Protein AF-A0A147F147-F1 (afdb_monomer_lite)

Organism: Microbacterium testaceum (NCBI:txid2033)

Radius of gyration: 13.03 Å; chains: 1; bounding box: 35×22×38 Å

Sequence (90 aa):
MGSVAPSRAAVNTLYRAAEHLARGRALIGASPHADGYINVEWEKSGIWYTALLWHDRMDLMIDDEVNDNFQSRTVPLDAGALTDFLRFSE

pLDDT: mean 72.42, std 15.2, range [34.47, 94.88]

Structure (mmCIF, N/CA/C/O backbone):
data_AF-A0A147F147-F1
#
_entry.id   AF-A0A147F147-F1
#
loop_
_atom_site.group_PDB
_atom_site.id
_atom_site.type_symbol
_atom_site.label_atom_id
_atom_site.label_alt_id
_atom_site.label_comp_id
_atom_site.label_asym_id
_atom_site.label_entity_id
_atom_site.label_seq_id
_atom_site.pdbx_PDB_ins_code
_atom_site.Cartn_x
_atom_site.Cartn_y
_atom_site.Cartn_z
_atom_site.occupancy
_atom_site.B_iso_or_equiv
_atom_site.auth_seq_id
_atom_site.auth_comp_id
_atom_site.auth_asym_id
_atom_site.auth_atom_id
_atom_site.pdbx_PDB_model_num
ATOM 1 N N . MET A 1 1 ? 22.656 -4.939 -15.107 1.00 36.66 1 MET A N 1
ATOM 2 C CA . MET A 1 1 ? 21.376 -5.424 -14.554 1.00 36.66 1 MET A CA 1
ATOM 3 C C . MET A 1 1 ? 20.443 -4.232 -14.548 1.00 36.66 1 MET A C 1
ATOM 5 O O . MET A 1 1 ? 20.687 -3.293 -13.806 1.00 36.66 1 MET A O 1
ATOM 9 N N . GLY A 1 2 ? 19.548 -4.173 -15.533 1.00 34.47 2 GLY A N 1
ATOM 10 C CA . GLY A 1 2 ? 18.741 -2.988 -15.817 1.00 34.47 2 GLY A CA 1
ATOM 11 C C . GLY A 1 2 ? 17.465 -3.004 -14.992 1.00 34.47 2 GLY A C 1
ATOM 12 O O . GLY A 1 2 ? 16.745 -3.997 -15.022 1.00 34.47 2 GLY A O 1
ATOM 13 N N . SER A 1 3 ? 17.213 -1.915 -14.269 1.00 36.94 3 SER A N 1
ATOM 14 C CA . SER A 1 3 ? 15.910 -1.630 -13.672 1.00 36.94 3 SER A CA 1
ATOM 15 C C . SER A 1 3 ? 14.855 -1.671 -14.779 1.00 36.94 3 SER A C 1
ATOM 17 O O . SER A 1 3 ? 14.932 -0.907 -15.746 1.00 36.94 3 SER A O 1
ATOM 19 N N . VAL A 1 4 ? 13.926 -2.623 -14.697 1.00 43.41 4 VAL A N 1
ATOM 20 C CA . VAL A 1 4 ? 12.795 -2.694 -15.621 1.00 43.41 4 VAL A CA 1
ATOM 21 C C . VAL A 1 4 ? 11.718 -1.814 -15.016 1.00 43.41 4 VAL A C 1
ATOM 23 O O . VAL A 1 4 ? 11.056 -2.205 -14.058 1.00 43.41 4 VAL A O 1
ATOM 26 N N . ALA A 1 5 ? 11.576 -0.605 -15.559 1.00 42.19 5 ALA A N 1
ATOM 27 C CA . ALA A 1 5 ? 10.472 0.273 -15.203 1.00 42.19 5 ALA A CA 1
ATOM 28 C C . ALA A 1 5 ?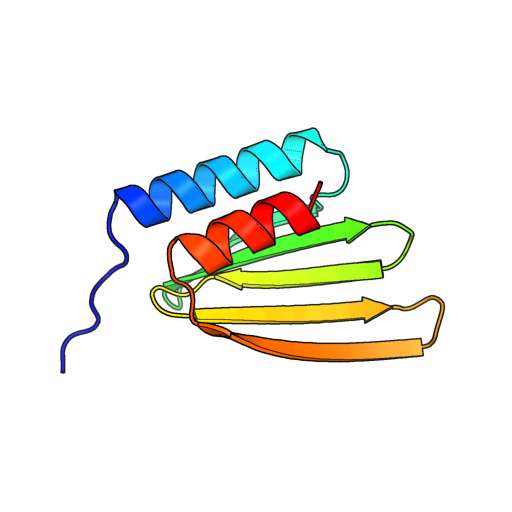 9.146 -0.512 -15.304 1.00 42.19 5 ALA A C 1
ATOM 30 O O . ALA A 1 5 ? 8.961 -1.260 -16.274 1.00 42.19 5 ALA A O 1
ATOM 31 N N . PRO A 1 6 ? 8.234 -0.377 -14.324 1.00 49.81 6 PRO A N 1
ATOM 32 C CA . PRO A 1 6 ? 6.991 -1.129 -14.318 1.00 49.81 6 PRO A CA 1
ATOM 33 C C . PRO A 1 6 ? 6.223 -0.850 -15.609 1.00 49.81 6 PRO A C 1
ATOM 35 O O . PRO A 1 6 ? 6.178 0.282 -16.099 1.00 49.81 6 PRO A O 1
ATOM 38 N N . SER A 1 7 ? 5.640 -1.899 -16.194 1.00 55.50 7 SER A N 1
ATOM 39 C CA . SER A 1 7 ? 4.906 -1.751 -17.449 1.00 55.50 7 SER A CA 1
ATOM 40 C C . SER A 1 7 ? 3.810 -0.690 -17.300 1.00 55.50 7 SER A C 1
ATOM 42 O O . SER A 1 7 ? 3.183 -0.558 -16.249 1.00 55.50 7 SER A O 1
ATOM 44 N N . ARG A 1 8 ? 3.524 0.052 -18.373 1.00 54.25 8 ARG A N 1
ATOM 45 C CA . ARG A 1 8 ? 2.455 1.067 -18.383 1.00 54.25 8 ARG A CA 1
ATOM 46 C C . ARG A 1 8 ? 1.097 0.502 -17.937 1.00 54.25 8 ARG A C 1
ATOM 48 O O . ARG A 1 8 ? 0.284 1.232 -17.381 1.00 54.25 8 ARG A O 1
ATOM 55 N N . ALA A 1 9 ? 0.865 -0.793 -18.157 1.00 55.69 9 ALA A N 1
ATOM 56 C CA . ALA A 1 9 ? -0.307 -1.505 -17.661 1.00 55.69 9 ALA A CA 1
ATOM 57 C C . ALA A 1 9 ? -0.296 -1.638 -16.130 1.00 55.69 9 ALA A C 1
ATOM 59 O O . ALA A 1 9 ? -1.298 -1.313 -15.506 1.00 55.69 9 ALA A O 1
ATOM 60 N N . ALA A 1 10 ? 0.833 -2.029 -15.527 1.00 55.56 10 ALA A N 1
ATOM 61 C CA . ALA A 1 10 ? 0.986 -2.100 -14.073 1.00 55.56 10 ALA A CA 1
ATOM 62 C C . ALA A 1 10 ? 0.783 -0.725 -13.421 1.00 55.56 10 ALA A C 1
ATOM 64 O O . ALA A 1 10 ? -0.011 -0.603 -12.496 1.00 55.56 10 ALA A O 1
ATOM 65 N N . VAL A 1 11 ? 1.396 0.330 -13.970 1.00 58.69 11 VAL A N 1
ATOM 66 C CA . VAL A 1 11 ? 1.214 1.709 -13.483 1.00 58.69 11 VAL A CA 1
ATOM 67 C C . VAL A 1 11 ? -0.246 2.161 -13.589 1.00 58.69 11 VAL A C 1
ATOM 69 O O . VAL A 1 11 ? -0.783 2.716 -12.638 1.00 58.69 11 VAL A O 1
ATOM 72 N N . ASN A 1 12 ? -0.929 1.887 -14.704 1.00 63.22 12 ASN A N 1
ATOM 73 C CA . ASN A 1 12 ? -2.351 2.216 -14.845 1.00 63.22 12 ASN A CA 1
ATOM 74 C C . ASN A 1 12 ? -3.240 1.428 -13.873 1.00 63.22 12 ASN A C 1
ATOM 76 O O . ASN A 1 12 ? -4.220 1.977 -13.376 1.00 63.22 12 ASN A O 1
ATOM 80 N N . THR A 1 13 ? -2.924 0.161 -13.601 1.00 59.94 13 THR A N 1
ATOM 81 C CA . THR A 1 13 ? -3.644 -0.634 -12.598 1.00 59.94 13 THR A CA 1
ATOM 82 C C . THR A 1 13 ? -3.412 -0.078 -11.196 1.00 59.94 13 THR A C 1
ATOM 84 O O . THR A 1 13 ? -4.370 0.040 -10.445 1.00 59.94 13 THR A O 1
ATOM 87 N N . LEU A 1 14 ? -2.188 0.352 -10.875 1.00 62.88 14 LEU A N 1
ATOM 88 C CA . LEU A 1 14 ? -1.846 1.002 -9.605 1.00 62.88 14 LEU A CA 1
ATOM 89 C C . LEU A 1 14 ? -2.548 2.360 -9.436 1.00 62.88 14 LEU A C 1
ATOM 91 O O . LEU A 1 14 ? -3.074 2.655 -8.369 1.00 62.88 14 LEU A O 1
ATOM 95 N N . TYR A 1 15 ? -2.640 3.165 -10.498 1.00 64.31 15 TYR A N 1
ATOM 96 C CA . TYR A 1 15 ? -3.416 4.410 -10.477 1.00 64.31 15 TYR A CA 1
ATOM 97 C C . TYR A 1 15 ? -4.915 4.155 -10.310 1.00 64.31 15 TYR A C 1
ATOM 99 O O . TYR A 1 15 ? -5.567 4.828 -9.522 1.00 64.31 15 TYR A O 1
ATOM 107 N N . ARG A 1 16 ? -5.473 3.159 -11.009 1.00 64.38 16 ARG A N 1
ATOM 108 C CA . ARG A 1 16 ? -6.883 2.773 -10.841 1.00 64.38 16 ARG A CA 1
ATOM 109 C C . ARG A 1 16 ? -7.161 2.208 -9.453 1.00 64.38 16 ARG A C 1
ATOM 111 O O . ARG A 1 16 ? -8.238 2.445 -8.922 1.00 64.38 16 ARG A O 1
ATOM 118 N N . ALA A 1 17 ? -6.202 1.488 -8.880 1.00 58.00 17 ALA A N 1
ATOM 119 C CA . ALA A 1 17 ? -6.250 0.992 -7.515 1.00 58.00 17 ALA A CA 1
ATOM 120 C C . ALA A 1 17 ? -6.317 2.137 -6.507 1.00 58.00 17 ALA A C 1
ATOM 122 O O . ALA A 1 17 ? -7.236 2.188 -5.695 1.00 58.00 17 ALA A O 1
ATOM 123 N N . ALA A 1 18 ? -5.411 3.104 -6.640 1.00 58.22 18 ALA A N 1
ATOM 124 C CA . ALA A 1 18 ? -5.435 4.336 -5.868 1.00 58.22 18 ALA A CA 1
ATOM 125 C C . ALA A 1 18 ? -6.760 5.104 -6.041 1.00 58.22 18 ALA A C 1
ATOM 127 O O . ALA A 1 18 ? -7.386 5.482 -5.058 1.00 58.22 18 ALA A O 1
ATOM 128 N N . GLU A 1 19 ? -7.256 5.284 -7.269 1.00 60.19 19 GLU A N 1
ATOM 129 C CA . GLU A 1 19 ? -8.546 5.947 -7.520 1.00 60.19 19 GLU A CA 1
ATOM 130 C C . GLU A 1 19 ? -9.748 5.182 -6.950 1.00 60.19 19 GLU A C 1
ATOM 132 O O . GLU A 1 19 ? -10.748 5.800 -6.582 1.00 60.19 19 GLU A O 1
ATOM 137 N N . HIS A 1 20 ? -9.695 3.850 -6.904 1.00 56.59 20 HIS A N 1
ATOM 138 C CA . HIS A 1 20 ? -10.757 3.029 -6.330 1.00 56.59 20 HIS A CA 1
ATOM 139 C C . HIS A 1 20 ? -10.759 3.129 -4.803 1.00 56.59 20 HIS A C 1
ATOM 141 O O . HIS A 1 20 ? -11.805 3.385 -4.209 1.00 56.59 20 HIS A O 1
ATOM 147 N N . LEU A 1 21 ? -9.580 3.060 -4.184 1.00 53.00 21 LEU A N 1
ATOM 148 C CA . LEU A 1 21 ? -9.406 3.269 -2.751 1.00 53.00 21 LEU A CA 1
ATOM 149 C C . LEU A 1 21 ? -9.853 4.668 -2.314 1.00 53.00 21 LEU A C 1
ATOM 151 O O . LEU A 1 21 ? -10.529 4.814 -1.294 1.00 53.00 21 LEU A O 1
ATOM 155 N N . ALA A 1 22 ? -9.582 5.690 -3.134 1.00 52.00 22 ALA A N 1
ATOM 156 C CA . ALA A 1 22 ? -10.049 7.064 -2.925 1.00 52.00 22 ALA A CA 1
ATOM 157 C C . ALA A 1 22 ? -11.577 7.168 -2.824 1.00 52.00 22 ALA A C 1
ATOM 159 O O . ALA A 1 22 ? -12.104 8.050 -2.147 1.00 52.00 22 ALA A O 1
ATOM 160 N N . ARG A 1 23 ? -12.312 6.260 -3.477 1.00 57.66 23 ARG A N 1
ATOM 161 C CA . ARG A 1 23 ? -13.781 6.237 -3.450 1.00 57.66 23 ARG A CA 1
ATOM 162 C C . ARG A 1 23 ? -14.340 5.555 -2.200 1.00 57.66 23 ARG A C 1
ATOM 164 O O . ARG A 1 23 ? -15.482 5.833 -1.842 1.00 57.66 23 ARG A O 1
ATOM 171 N N . GLY A 1 24 ? -13.549 4.721 -1.523 1.00 55.41 24 GLY A N 1
ATOM 172 C CA . GLY A 1 24 ? -13.950 3.973 -0.327 1.00 55.41 24 GLY A CA 1
ATOM 173 C C . GLY A 1 24 ? -13.943 4.768 0.986 1.00 55.41 24 GLY A C 1
ATOM 174 O O . GLY A 1 24 ? -14.315 4.216 2.014 1.00 55.41 24 GLY A O 1
ATOM 175 N N . ARG A 1 25 ? -13.534 6.050 0.990 1.00 55.41 25 ARG A N 1
ATOM 176 C CA . ARG A 1 25 ? -13.263 6.886 2.192 1.00 55.41 25 ARG A CA 1
ATOM 177 C C . ARG A 1 25 ? -12.129 6.397 3.107 1.00 55.41 25 ARG A C 1
ATOM 179 O O . ARG A 1 25 ? -11.744 7.147 3.993 1.00 55.41 25 ARG A O 1
ATOM 186 N N . ALA A 1 26 ? -11.603 5.195 2.885 1.00 65.12 26 ALA A N 1
ATOM 187 C CA . ALA A 1 26 ? -10.464 4.645 3.613 1.00 65.12 26 ALA A CA 1
ATOM 188 C C . ALA A 1 26 ? -9.129 5.231 3.135 1.00 65.12 26 ALA A C 1
ATOM 190 O O . ALA A 1 26 ? -8.199 5.336 3.924 1.00 65.12 26 ALA A O 1
ATOM 191 N N . LEU A 1 27 ? -9.007 5.623 1.860 1.00 70.88 27 LEU A N 1
ATOM 192 C CA . LEU A 1 27 ? -7.747 6.156 1.344 1.00 70.88 27 LEU A CA 1
ATOM 193 C C . LEU A 1 27 ? -7.452 7.544 1.907 1.00 70.88 27 LEU A C 1
ATOM 195 O O . LEU A 1 27 ? -8.224 8.487 1.730 1.00 70.88 27 LEU A O 1
ATOM 199 N N . ILE A 1 28 ? -6.265 7.657 2.478 1.00 77.00 28 ILE A N 1
ATOM 200 C CA . ILE A 1 28 ? -5.675 8.900 2.954 1.00 77.00 28 ILE A CA 1
ATOM 201 C C . ILE A 1 28 ? -4.848 9.540 1.838 1.00 77.00 28 ILE A C 1
A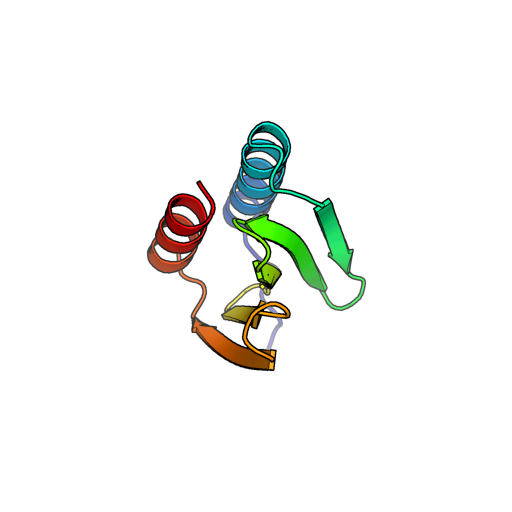TOM 203 O O . ILE A 1 28 ? -4.957 10.743 1.600 1.00 77.00 28 ILE A O 1
ATOM 207 N N . GLY A 1 29 ? -4.065 8.745 1.102 1.00 71.69 29 GLY A N 1
ATOM 208 C CA . GLY A 1 29 ? -3.224 9.266 0.031 1.00 71.69 29 GLY A CA 1
ATOM 209 C C . GLY A 1 29 ? -2.667 8.197 -0.898 1.00 71.69 29 GLY A C 1
ATOM 210 O O . GLY A 1 29 ? -2.443 7.057 -0.509 1.00 71.69 29 GLY A O 1
ATOM 211 N N . ALA A 1 30 ? -2.421 8.583 -2.148 1.00 75.94 30 ALA A N 1
ATOM 212 C CA . ALA A 1 30 ? -1.622 7.801 -3.078 1.00 75.94 30 ALA A CA 1
ATOM 213 C C . ALA A 1 30 ? -0.679 8.738 -3.831 1.00 75.94 30 ALA A C 1
ATOM 215 O O . ALA A 1 30 ? -1.137 9.647 -4.528 1.00 75.94 30 ALA A O 1
ATOM 216 N N . SER A 1 31 ? 0.630 8.557 -3.674 1.00 74.81 31 SER A N 1
ATOM 217 C CA . SER A 1 31 ? 1.624 9.467 -4.245 1.00 74.81 31 SER A CA 1
ATOM 218 C C . SER A 1 31 ? 2.821 8.719 -4.836 1.00 74.81 31 SER A C 1
ATOM 220 O O . SER A 1 31 ? 3.360 7.807 -4.208 1.00 74.81 31 SER A O 1
ATOM 222 N N . PRO A 1 32 ? 3.260 9.064 -6.060 1.00 75.69 32 PRO A N 1
ATOM 223 C CA . PRO A 1 32 ? 4.510 8.543 -6.595 1.00 75.69 32 PRO A CA 1
ATOM 224 C C . PRO A 1 32 ? 5.697 9.138 -5.826 1.00 75.69 32 PRO A C 1
ATOM 226 O O . PRO A 1 32 ? 5.738 10.342 -5.576 1.00 75.69 32 PRO A O 1
ATOM 229 N N . HIS A 1 33 ? 6.680 8.303 -5.498 1.00 77.38 33 HIS A N 1
ATOM 230 C CA . HIS A 1 33 ? 7.920 8.715 -4.849 1.00 77.38 33 HIS A CA 1
ATOM 231 C C . HIS A 1 33 ? 9.077 8.793 -5.853 1.00 77.38 33 HIS A C 1
ATOM 233 O O . HIS A 1 33 ? 9.113 8.057 -6.843 1.00 77.38 33 HIS A O 1
ATOM 239 N N . ALA A 1 34 ? 10.056 9.661 -5.581 1.00 74.12 34 ALA A N 1
ATOM 240 C CA . ALA A 1 34 ? 11.228 9.848 -6.442 1.00 74.12 34 ALA A CA 1
ATOM 241 C C . ALA A 1 34 ? 12.067 8.564 -6.602 1.00 74.12 34 ALA A C 1
ATOM 243 O O . ALA A 1 34 ? 12.706 8.370 -7.634 1.00 74.12 34 ALA A O 1
ATOM 244 N N . ASP A 1 35 ? 11.999 7.667 -5.617 1.00 79.88 35 ASP A N 1
ATOM 245 C CA . ASP A 1 35 ? 12.725 6.391 -5.607 1.00 79.88 35 ASP A CA 1
ATOM 246 C C . ASP A 1 35 ? 12.075 5.307 -6.485 1.00 79.88 35 ASP A C 1
ATOM 248 O O . ASP A 1 35 ? 12.600 4.201 -6.599 1.00 79.88 35 ASP A O 1
ATOM 252 N N . GLY A 1 36 ? 10.950 5.613 -7.143 1.00 72.88 36 GLY A N 1
ATOM 253 C CA . GLY A 1 36 ? 10.343 4.741 -8.151 1.00 72.88 36 GLY A CA 1
ATOM 254 C C . GLY A 1 36 ? 9.256 3.794 -7.638 1.00 72.88 36 GLY A C 1
ATOM 255 O O . GLY A 1 36 ? 8.894 2.861 -8.356 1.00 72.88 36 GLY A O 1
ATOM 256 N N . TYR A 1 37 ? 8.715 4.035 -6.442 1.00 80.81 37 TYR A N 1
ATOM 257 C CA . TYR A 1 37 ? 7.525 3.355 -5.921 1.00 80.81 37 TYR A CA 1
ATOM 258 C C . TYR A 1 37 ? 6.323 4.302 -5.839 1.00 80.81 37 TYR A C 1
ATOM 260 O O . TYR A 1 37 ? 6.467 5.524 -5.902 1.00 80.81 37 TYR A O 1
ATOM 268 N N . ILE A 1 38 ? 5.126 3.739 -5.689 1.00 78.00 38 ILE A N 1
ATOM 269 C CA . ILE A 1 38 ? 3.916 4.490 -5.335 1.00 78.00 38 ILE A CA 1
ATOM 270 C C . ILE A 1 38 ? 3.611 4.211 -3.867 1.00 78.00 38 ILE A C 1
ATOM 272 O O . ILE A 1 38 ? 3.453 3.054 -3.492 1.00 78.00 38 ILE A O 1
ATOM 276 N N . ASN A 1 39 ? 3.550 5.255 -3.045 1.00 83.88 39 ASN A N 1
ATOM 277 C CA . ASN A 1 39 ? 3.051 5.162 -1.680 1.00 83.88 39 ASN A CA 1
ATOM 278 C C . ASN A 1 39 ? 1.522 5.159 -1.708 1.00 83.88 39 ASN A C 1
ATOM 280 O O . ASN A 1 39 ? 0.940 6.024 -2.364 1.00 83.88 39 ASN A O 1
ATOM 284 N N . VAL A 1 40 ? 0.883 4.226 -1.011 1.00 81.75 40 VAL A N 1
ATOM 285 C CA . VAL A 1 40 ? -0.571 4.157 -0.840 1.00 81.75 40 VAL A CA 1
ATOM 286 C C . VAL A 1 40 ? -0.880 4.021 0.643 1.00 81.75 40 VAL A C 1
ATOM 288 O O . VAL A 1 40 ? -0.446 3.068 1.278 1.00 81.75 40 VAL A O 1
ATOM 291 N N . GLU A 1 41 ? -1.648 4.958 1.181 1.00 85.44 41 GLU A N 1
ATOM 292 C CA . GLU A 1 41 ? -1.989 5.056 2.599 1.00 85.44 41 GLU A CA 1
ATOM 293 C C . GLU A 1 41 ? -3.505 4.996 2.769 1.00 85.44 41 GLU A C 1
ATOM 295 O O . GLU A 1 41 ? -4.234 5.746 2.110 1.00 85.44 41 GLU A O 1
ATOM 300 N N . TRP A 1 42 ? -3.992 4.115 3.642 1.00 85.19 42 TRP A N 1
ATOM 301 C CA . TRP A 1 42 ? -5.416 4.002 3.959 1.00 85.19 42 TRP A CA 1
ATOM 302 C C . TRP A 1 42 ? -5.653 3.583 5.411 1.00 85.19 42 TRP A C 1
ATOM 304 O O . TRP A 1 42 ? -4.812 2.942 6.032 1.00 85.19 42 TRP A O 1
ATOM 314 N N . GLU A 1 43 ? -6.814 3.944 5.945 1.00 84.88 43 GLU A N 1
ATOM 315 C CA . GLU A 1 43 ? -7.256 3.590 7.289 1.00 84.88 43 GLU A CA 1
ATOM 316 C C . GLU A 1 43 ? -8.520 2.733 7.199 1.00 84.88 43 GLU A C 1
ATOM 318 O O . GLU A 1 43 ? -9.490 3.084 6.519 1.00 84.88 43 GLU A O 1
ATOM 323 N N . LYS A 1 44 ? -8.532 1.599 7.902 1.00 78.81 44 LYS A N 1
ATOM 324 C CA . LYS A 1 44 ? -9.704 0.727 8.006 1.00 78.81 44 LYS A CA 1
ATOM 325 C C . LYS A 1 44 ? -9.890 0.297 9.449 1.00 78.81 44 LYS A C 1
ATOM 327 O O . LYS A 1 44 ? -9.018 -0.336 10.030 1.00 78.81 44 LYS A O 1
ATOM 332 N N . SER A 1 45 ? -11.054 0.616 10.014 1.00 82.88 45 SER A N 1
ATOM 333 C CA . SER A 1 45 ? -11.425 0.222 11.381 1.00 82.88 45 SER A CA 1
ATOM 334 C C . SER A 1 45 ? -10.414 0.659 12.458 1.00 82.88 45 SER A C 1
ATOM 336 O O . SER A 1 45 ? -10.227 -0.063 13.431 1.00 82.88 45 SER A O 1
ATOM 338 N N . GLY A 1 46 ? -9.781 1.829 12.296 1.00 82.81 46 GLY A N 1
ATOM 339 C CA . GLY A 1 46 ? -8.768 2.348 13.225 1.00 82.81 46 GLY A CA 1
ATOM 340 C C . GLY A 1 46 ? -7.365 1.763 13.038 1.00 82.81 46 GLY A C 1
ATOM 341 O O . GLY A 1 46 ? -6.486 2.049 13.840 1.00 82.81 46 GLY A O 1
ATOM 342 N N . ILE A 1 47 ? -7.155 0.947 11.999 1.00 86.38 47 ILE A N 1
ATOM 343 C CA . ILE A 1 47 ? -5.846 0.415 11.616 1.00 86.38 47 ILE A CA 1
ATOM 344 C C . ILE A 1 47 ? -5.349 1.200 10.405 1.00 86.38 47 ILE A C 1
ATOM 346 O O . ILE A 1 47 ? -6.049 1.294 9.390 1.00 86.38 47 ILE A O 1
ATOM 350 N N . TRP A 1 48 ? -4.136 1.730 10.510 1.00 90.88 48 TRP A N 1
ATOM 351 C CA . TRP A 1 48 ? -3.440 2.441 9.450 1.00 90.88 48 TRP A CA 1
ATOM 352 C C . TRP A 1 48 ? -2.622 1.470 8.615 1.00 90.88 48 TRP A C 1
ATOM 354 O O . TRP A 1 48 ? -1.942 0.580 9.121 1.00 90.88 48 TRP A O 1
ATOM 364 N N . TYR A 1 49 ? -2.678 1.641 7.307 1.00 88.25 49 TYR A N 1
ATOM 365 C CA . TYR A 1 49 ? -1.957 0.811 6.367 1.00 88.25 49 TYR A CA 1
ATOM 366 C C . TYR A 1 49 ? -1.173 1.685 5.403 1.00 88.25 49 TYR A C 1
ATOM 368 O O . TYR A 1 49 ? -1.687 2.674 4.877 1.00 88.25 49 TYR A O 1
ATOM 376 N N . THR A 1 50 ? 0.052 1.263 5.113 1.00 90.38 50 THR A N 1
ATOM 377 C CA . THR A 1 50 ? 0.919 1.898 4.123 1.00 90.38 50 THR A CA 1
ATOM 378 C C . THR A 1 50 ? 1.475 0.827 3.199 1.00 90.38 50 THR A C 1
ATOM 380 O O . THR A 1 50 ? 2.091 -0.131 3.658 1.00 90.38 50 THR A O 1
ATOM 383 N N . ALA A 1 51 ? 1.279 0.976 1.895 1.00 87.12 51 ALA A N 1
ATOM 384 C CA . ALA A 1 51 ? 1.846 0.099 0.882 1.00 87.12 51 ALA A CA 1
ATOM 385 C C . ALA A 1 51 ? 2.790 0.881 -0.031 1.00 87.12 51 ALA A C 1
ATOM 387 O O . ALA A 1 51 ? 2.377 1.811 -0.723 1.00 87.12 51 ALA A O 1
ATOM 388 N N . LEU A 1 52 ? 4.055 0.464 -0.072 1.00 88.75 52 LEU A N 1
ATOM 389 C CA . LEU A 1 52 ? 5.046 0.956 -1.023 1.00 88.75 52 LEU A CA 1
ATOM 390 C C . LEU A 1 52 ? 5.069 0.003 -2.216 1.00 88.75 52 LEU A C 1
ATOM 392 O O . LEU A 1 52 ? 5.585 -1.113 -2.138 1.00 88.75 52 LEU A O 1
ATOM 396 N N . LEU A 1 53 ? 4.457 0.429 -3.313 1.00 82.25 53 LEU A N 1
ATOM 397 C CA . LEU A 1 53 ? 4.268 -0.376 -4.513 1.00 82.25 53 LEU A CA 1
ATOM 398 C C . LEU A 1 53 ? 5.441 -0.140 -5.466 1.00 82.25 53 LEU A C 1
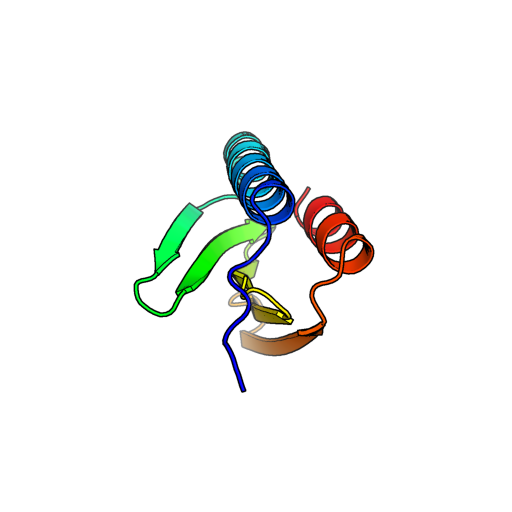ATOM 400 O O . LEU A 1 53 ? 5.467 0.843 -6.211 1.00 82.25 53 LEU A O 1
ATOM 404 N N . TRP A 1 54 ? 6.422 -1.037 -5.413 1.00 83.00 54 TRP A N 1
ATOM 405 C CA . TRP A 1 54 ? 7.569 -1.074 -6.317 1.00 83.00 54 TRP A CA 1
ATOM 406 C C . TRP A 1 54 ? 7.226 -1.822 -7.608 1.00 83.00 54 TRP A C 1
ATOM 408 O O . TRP A 1 54 ? 6.143 -2.381 -7.773 1.00 83.00 54 TRP A O 1
ATOM 418 N N . HIS A 1 55 ? 8.174 -1.868 -8.543 1.00 74.00 55 HIS A N 1
ATOM 419 C CA . HIS A 1 55 ? 7.976 -2.553 -9.820 1.00 74.00 55 HIS A CA 1
ATOM 420 C C . HIS A 1 55 ? 7.884 -4.086 -9.707 1.00 74.00 55 HIS A C 1
ATOM 422 O O . HIS A 1 55 ? 7.381 -4.722 -10.630 1.00 74.00 55 HIS A O 1
ATOM 428 N N . ASP A 1 56 ? 8.405 -4.680 -8.629 1.00 73.81 56 ASP A N 1
ATOM 429 C CA . ASP A 1 56 ? 8.499 -6.131 -8.417 1.00 73.81 56 ASP A CA 1
ATOM 430 C C . ASP A 1 56 ? 7.998 -6.608 -7.046 1.00 73.81 56 ASP A C 1
ATOM 432 O O . ASP A 1 56 ? 7.872 -7.814 -6.819 1.00 73.81 56 ASP A O 1
ATOM 436 N N . ARG A 1 57 ? 7.704 -5.688 -6.124 1.00 85.12 57 ARG A N 1
ATOM 437 C CA . ARG A 1 57 ? 7.285 -6.003 -4.756 1.00 85.12 57 ARG A CA 1
ATOM 438 C C . ARG A 1 57 ? 6.386 -4.930 -4.160 1.00 85.12 57 ARG A C 1
ATOM 440 O O . ARG A 1 57 ? 6.371 -3.788 -4.610 1.00 85.12 57 ARG A O 1
ATOM 447 N N . MET A 1 58 ? 5.673 -5.309 -3.113 1.00 85.56 58 MET A N 1
ATOM 448 C CA . MET A 1 58 ? 4.976 -4.404 -2.216 1.00 85.56 58 MET A CA 1
ATOM 449 C C . MET A 1 58 ? 5.557 -4.549 -0.821 1.00 85.56 58 MET A C 1
ATOM 451 O O . MET A 1 58 ? 5.581 -5.652 -0.276 1.00 85.56 58 MET A O 1
ATOM 455 N N . ASP A 1 59 ? 5.961 -3.428 -0.238 1.00 91.25 59 ASP A N 1
ATOM 456 C CA . ASP A 1 59 ? 6.256 -3.351 1.187 1.00 91.25 59 ASP A CA 1
ATOM 457 C C . ASP A 1 59 ? 5.000 -2.830 1.888 1.00 91.25 59 ASP A C 1
ATOM 459 O O . ASP A 1 59 ? 4.588 -1.696 1.664 1.00 91.25 59 ASP A O 1
ATOM 463 N N . LEU A 1 60 ? 4.348 -3.689 2.671 1.00 89.12 60 LEU A N 1
ATOM 464 C CA . LEU A 1 60 ? 3.127 -3.382 3.406 1.00 89.12 60 LEU A CA 1
ATOM 465 C C . LEU A 1 60 ? 3.457 -3.191 4.884 1.00 89.12 60 LEU A C 1
ATOM 467 O O . LEU A 1 60 ? 3.916 -4.128 5.540 1.00 89.12 60 LEU A O 1
ATOM 471 N N . MET A 1 61 ? 3.162 -2.011 5.410 1.00 94.00 61 MET A N 1
ATOM 472 C CA . MET A 1 61 ? 3.133 -1.711 6.835 1.00 94.00 61 MET A CA 1
ATOM 473 C C . MET A 1 61 ? 1.685 -1.639 7.318 1.00 94.00 61 MET A C 1
ATOM 475 O O . MET A 1 61 ? 0.807 -1.148 6.609 1.00 94.00 61 MET A O 1
ATOM 479 N N . ILE A 1 62 ? 1.453 -2.161 8.517 1.00 92.12 62 ILE A N 1
ATOM 480 C CA . ILE A 1 62 ? 0.164 -2.189 9.200 1.00 92.12 62 ILE A CA 1
ATOM 481 C C . ILE A 1 62 ? 0.415 -1.680 10.612 1.0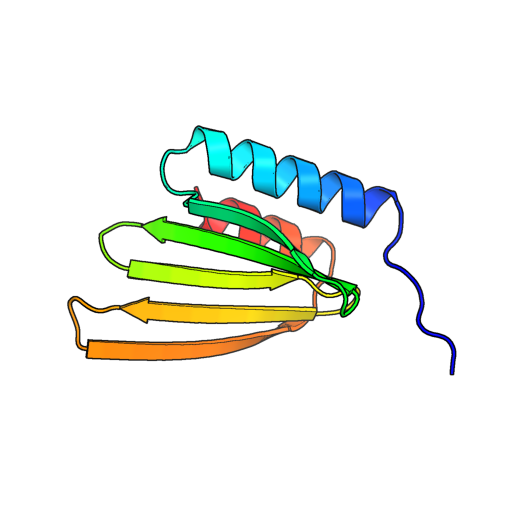0 92.12 62 ILE A C 1
ATOM 483 O O . ILE A 1 62 ? 1.159 -2.313 11.362 1.00 92.12 62 ILE A O 1
ATOM 487 N N . ASP A 1 63 ? -0.195 -0.560 10.949 1.00 93.75 63 ASP A N 1
ATOM 488 C CA . ASP A 1 63 ? -0.119 0.073 12.254 1.00 93.75 63 ASP A CA 1
ATOM 489 C C . ASP A 1 63 ? -1.504 0.029 12.910 1.00 93.75 63 ASP A C 1
ATOM 491 O O . ASP A 1 63 ? -2.443 0.719 12.509 1.00 93.75 63 ASP A O 1
ATOM 495 N N . ASP A 1 64 ? -1.660 -0.883 13.865 1.00 91.38 64 ASP A N 1
ATOM 496 C CA . ASP A 1 64 ? -2.864 -1.048 14.669 1.00 91.38 64 ASP A CA 1
ATOM 497 C C . ASP A 1 64 ? -2.666 -0.318 16.001 1.00 91.38 64 ASP A C 1
ATOM 499 O O . ASP A 1 64 ? -2.297 -0.920 17.014 1.00 91.38 64 ASP A O 1
ATOM 503 N N . GLU A 1 65 ? -2.909 0.995 15.987 1.00 84.31 65 GLU A N 1
ATOM 504 C CA . GLU A 1 65 ? -2.772 1.861 17.166 1.00 84.31 65 GLU A CA 1
ATOM 505 C C . GLU A 1 65 ? -3.720 1.450 18.304 1.00 84.31 65 GLU A C 1
ATOM 507 O O . GLU A 1 65 ? -3.424 1.667 19.479 1.00 84.31 65 GLU A O 1
ATOM 512 N N . VAL A 1 66 ? -4.859 0.823 17.977 1.00 84.38 66 VAL A N 1
ATOM 513 C CA . VAL A 1 66 ? -5.845 0.367 18.969 1.00 84.38 66 VAL A CA 1
ATOM 514 C C . VAL A 1 66 ? -5.261 -0.743 19.843 1.00 84.38 66 VAL A C 1
ATOM 516 O O . VAL A 1 66 ? -5.544 -0.794 21.041 1.00 84.38 66 VAL A O 1
ATOM 519 N N . ASN A 1 67 ? -4.447 -1.620 19.251 1.00 89.44 67 ASN A N 1
ATOM 520 C CA . ASN A 1 67 ? -3.829 -2.756 19.932 1.00 89.44 67 ASN A CA 1
ATOM 521 C C . ASN A 1 67 ? -2.318 -2.589 20.176 1.00 89.44 67 ASN A C 1
ATOM 523 O O . ASN A 1 67 ? -1.683 -3.559 20.593 1.00 89.44 67 ASN A O 1
ATOM 527 N N . ASP A 1 68 ? -1.753 -1.401 19.929 1.00 90.25 68 ASP A N 1
ATOM 528 C CA . ASP A 1 68 ? -0.311 -1.106 20.031 1.00 90.25 68 ASP A CA 1
ATOM 529 C C . ASP A 1 68 ? 0.550 -2.130 19.262 1.00 90.25 68 ASP A C 1
ATOM 531 O O . ASP A 1 68 ? 1.530 -2.686 19.765 1.00 90.25 68 ASP A O 1
ATOM 535 N N . ASN A 1 69 ? 0.124 -2.463 18.039 1.00 93.44 69 ASN A N 1
ATOM 536 C CA . ASN A 1 69 ? 0.733 -3.520 17.239 1.00 93.44 69 ASN A CA 1
ATOM 537 C C . ASN A 1 69 ? 1.133 -3.017 15.852 1.00 93.44 69 ASN A C 1
ATOM 539 O O . ASN A 1 69 ? 0.292 -2.643 15.039 1.00 93.44 69 ASN A O 1
ATOM 543 N N . PHE A 1 70 ? 2.423 -3.138 15.546 1.00 93.75 70 PHE A N 1
ATOM 544 C CA . PHE A 1 70 ? 2.977 -2.807 14.241 1.00 93.75 70 PHE A CA 1
ATOM 545 C C . PHE A 1 70 ? 3.469 -4.059 13.514 1.00 93.75 70 PHE A C 1
ATOM 547 O O . PHE A 1 70 ? 4.232 -4.866 14.054 1.00 93.75 70 PHE A O 1
ATOM 554 N N . GLN A 1 71 ? 3.081 -4.205 12.249 1.00 94.88 71 GLN A N 1
ATOM 555 C CA . GLN A 1 71 ? 3.538 -5.279 11.374 1.00 94.88 71 GLN A CA 1
ATOM 556 C C . GLN A 1 71 ? 4.081 -4.711 10.069 1.00 94.88 71 GLN A C 1
ATOM 558 O O . GLN A 1 71 ? 3.518 -3.790 9.489 1.00 94.88 71 GLN A O 1
ATOM 563 N N . SER A 1 72 ? 5.140 -5.328 9.550 1.00 94.00 72 SER A N 1
ATOM 564 C CA . SER A 1 72 ? 5.620 -5.063 8.197 1.00 94.00 72 SER A CA 1
ATOM 565 C C . SER A 1 72 ? 5.866 -6.370 7.459 1.00 94.00 72 SER A C 1
ATOM 567 O O . SER A 1 72 ? 6.282 -7.371 8.048 1.00 94.00 72 SER A O 1
ATOM 569 N N . ARG A 1 73 ? 5.559 -6.384 6.164 1.00 91.38 73 ARG A N 1
ATOM 570 C CA . ARG A 1 73 ? 5.813 -7.528 5.291 1.00 91.38 73 ARG A CA 1
ATOM 571 C C . ARG A 1 73 ? 6.140 -7.061 3.883 1.00 91.38 73 ARG A C 1
ATOM 573 O O . ARG A 1 73 ? 5.495 -6.158 3.363 1.00 91.38 73 ARG A O 1
ATOM 580 N N . THR A 1 74 ? 7.080 -7.744 3.249 1.00 89.88 74 THR A N 1
ATOM 581 C CA . THR A 1 74 ? 7.362 -7.585 1.824 1.00 89.88 74 THR A CA 1
ATOM 582 C C . THR A 1 74 ? 6.743 -8.753 1.076 1.00 89.88 74 THR A C 1
ATOM 584 O O . THR A 1 74 ? 6.993 -9.911 1.416 1.00 89.88 74 THR A O 1
ATOM 587 N N . VAL A 1 75 ? 5.944 -8.464 0.054 1.00 80.38 75 VAL A N 1
ATOM 588 C CA . VAL A 1 75 ? 5.341 -9.478 -0.815 1.00 80.38 75 VAL A CA 1
ATOM 589 C C . VAL A 1 75 ? 5.746 -9.240 -2.270 1.00 80.38 75 VAL A C 1
ATOM 591 O O . VAL A 1 75 ? 5.825 -8.085 -2.690 1.00 80.38 75 VAL A O 1
ATOM 594 N N . PRO A 1 76 ? 6.012 -10.295 -3.062 1.00 79.75 76 PRO A N 1
ATOM 595 C CA . PRO A 1 76 ? 6.184 -10.150 -4.504 1.00 79.75 76 PRO A CA 1
ATOM 596 C C . PRO A 1 76 ? 4.952 -9.485 -5.122 1.00 79.75 76 PRO A C 1
ATOM 598 O O . PRO A 1 76 ? 3.824 -9.836 -4.778 1.00 79.75 76 PRO A O 1
ATOM 601 N N . LEU A 1 77 ? 5.159 -8.529 -6.026 1.00 69.69 77 LEU A N 1
ATOM 602 C CA . LEU A 1 77 ? 4.072 -7.823 -6.697 1.00 69.69 77 LEU A CA 1
ATOM 603 C C . LEU A 1 77 ? 3.903 -8.382 -8.108 1.00 69.69 77 LEU A C 1
ATOM 605 O O . LEU A 1 77 ? 4.405 -7.833 -9.088 1.00 69.69 77 LEU A O 1
ATOM 609 N N . ASP A 1 78 ? 3.187 -9.498 -8.199 1.00 69.38 78 ASP A N 1
ATOM 610 C CA . ASP A 1 78 ? 2.629 -9.979 -9.458 1.00 69.38 78 ASP A CA 1
ATOM 611 C C . ASP A 1 78 ? 1.170 -9.508 -9.631 1.00 69.38 78 ASP A C 1
ATOM 613 O O . ASP A 1 78 ? 0.592 -8.826 -8.779 1.00 69.38 78 ASP A O 1
ATOM 617 N N . ALA A 1 79 ? 0.558 -9.840 -10.770 1.00 61.22 79 ALA A N 1
ATOM 618 C CA . ALA A 1 79 ? -0.821 -9.443 -11.058 1.00 61.22 79 ALA A CA 1
ATOM 619 C C . ALA A 1 79 ? -1.843 -10.017 -10.053 1.00 61.22 79 ALA A C 1
ATOM 621 O O . ALA A 1 79 ? -2.878 -9.390 -9.813 1.00 61.22 79 ALA A O 1
ATOM 622 N N . GLY A 1 80 ? -1.564 -11.187 -9.467 1.00 62.53 80 GLY A N 1
ATOM 623 C CA . GLY A 1 80 ? -2.404 -11.811 -8.446 1.00 62.53 80 GLY A CA 1
ATOM 624 C C . GLY A 1 80 ? -2.300 -11.070 -7.119 1.00 62.53 80 GLY A C 1
ATOM 625 O O . GLY A 1 80 ? -3.316 -10.629 -6.592 1.00 62.53 80 GLY A O 1
ATOM 626 N N . ALA A 1 81 ? -1.076 -10.815 -6.653 1.00 63.88 81 ALA A N 1
ATOM 627 C CA . ALA A 1 81 ? -0.809 -10.062 -5.430 1.00 63.88 81 ALA A CA 1
ATOM 628 C C . ALA A 1 81 ? -1.412 -8.649 -5.468 1.00 63.88 81 ALA A C 1
ATOM 630 O O . ALA A 1 81 ? -1.985 -8.195 -4.481 1.00 63.88 81 ALA A O 1
ATOM 631 N N . LEU A 1 82 ? -1.353 -7.972 -6.621 1.00 63.38 82 LEU A N 1
ATOM 632 C CA . LEU A 1 82 ? -1.994 -6.667 -6.801 1.00 63.38 82 LEU A CA 1
ATOM 633 C C . LEU A 1 82 ? -3.528 -6.756 -6.746 1.00 63.38 82 LEU A C 1
ATOM 635 O O . LEU A 1 82 ? -4.182 -5.866 -6.210 1.00 63.38 82 LEU A O 1
ATOM 639 N N . THR A 1 83 ? -4.112 -7.830 -7.278 1.00 63.72 83 THR A N 1
ATOM 640 C CA . THR A 1 83 ? -5.565 -8.060 -7.221 1.00 63.72 83 THR A CA 1
ATOM 641 C C . THR A 1 83 ? -6.026 -8.371 -5.797 1.00 63.72 83 THR A C 1
ATOM 643 O O . THR A 1 83 ? -7.059 -7.868 -5.358 1.00 63.72 83 THR A O 1
ATOM 646 N N . ASP A 1 84 ? -5.259 -9.165 -5.055 1.00 66.06 84 ASP A N 1
ATOM 647 C CA . ASP A 1 84 ? -5.560 -9.493 -3.661 1.00 66.06 84 ASP A CA 1
ATOM 648 C C . ASP A 1 84 ? -5.388 -8.276 -2.747 1.00 66.06 84 ASP A C 1
ATOM 650 O O . ASP A 1 84 ? -6.231 -8.034 -1.885 1.00 66.06 84 ASP A O 1
ATOM 654 N N . PHE A 1 85 ? -4.359 -7.457 -2.987 1.00 67.56 85 PHE A N 1
ATOM 655 C CA . PHE A 1 85 ? -4.179 -6.163 -2.327 1.00 67.56 85 PHE A CA 1
ATOM 656 C C . PHE A 1 85 ? -5.397 -5.253 -2.521 1.00 67.56 85 PHE A C 1
ATOM 658 O O . PHE A 1 85 ? -5.905 -4.662 -1.567 1.00 67.56 85 PHE A O 1
ATOM 665 N N . LEU A 1 86 ? -5.906 -5.189 -3.751 1.00 65.44 86 LEU A N 1
ATOM 666 C CA . LEU A 1 86 ? -7.091 -4.411 -4.096 1.00 65.44 86 LEU A CA 1
ATOM 667 C C . LEU A 1 86 ? -8.354 -4.885 -3.378 1.00 65.44 86 LEU A C 1
ATOM 669 O O . LEU A 1 86 ? -9.129 -4.064 -2.912 1.00 65.44 86 LEU A O 1
ATOM 673 N N . ARG A 1 87 ? -8.545 -6.200 -3.252 1.00 67.06 87 ARG A N 1
ATOM 674 C CA . ARG A 1 87 ? -9.685 -6.774 -2.519 1.00 67.06 87 ARG A CA 1
ATOM 675 C C . ARG A 1 87 ? -9.577 -6.589 -1.013 1.00 67.06 87 ARG A C 1
ATOM 677 O O . ARG A 1 87 ? -10.581 -6.386 -0.350 1.00 67.06 87 ARG A O 1
ATOM 684 N N . PHE A 1 88 ? -8.371 -6.700 -0.459 1.00 64.25 88 PHE A N 1
ATOM 685 C CA . PHE A 1 88 ? -8.139 -6.517 0.975 1.00 64.25 88 PHE A CA 1
ATOM 686 C C . PHE A 1 88 ? -8.485 -5.097 1.445 1.00 64.25 88 PHE A C 1
ATOM 688 O O . PHE A 1 88 ? -8.857 -4.885 2.603 1.00 64.25 88 PHE A O 1
ATOM 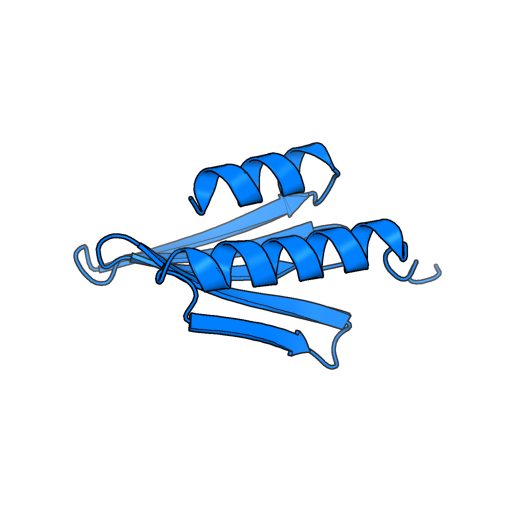695 N N . SER A 1 89 ? -8.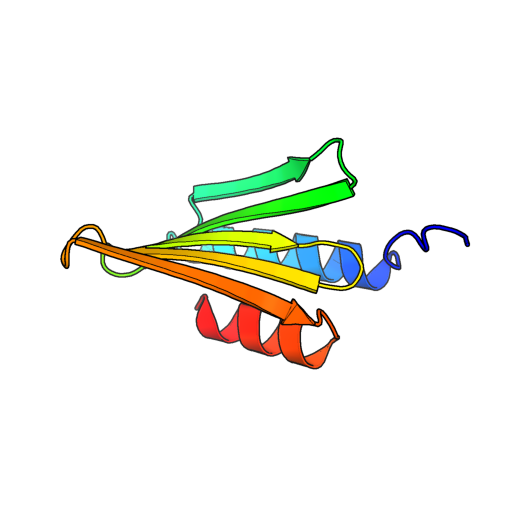341 -4.140 0.535 1.00 56.56 89 SER A N 1
ATOM 696 C CA . SER A 1 89 ? -8.467 -2.717 0.801 1.00 56.56 89 SER A CA 1
ATOM 697 C C . SER A 1 89 ? -9.871 -2.140 0.515 1.00 56.56 89 SER A C 1
ATOM 699 O O . SER A 1 89 ? -10.107 -0.973 0.826 1.00 56.56 89 SER A O 1
ATOM 701 N N . GLU A 1 90 ? -10.818 -2.964 0.032 1.00 60.34 90 GLU A N 1
ATOM 702 C CA . GLU A 1 90 ? -12.284 -2.747 0.112 1.00 60.34 90 GLU A CA 1
ATOM 703 C C . GLU A 1 90 ? -12.805 -2.944 1.545 1.00 60.34 90 GLU A C 1
ATOM 705 O O . GLU A 1 90 ? -13.666 -2.162 2.003 1.00 60.34 90 GLU A O 1
#

Secondary structure (DSSP, 8-state):
----PPPHHHHHHHHHHHHHHHHTS-EEEEEE-TTS-EEEEEEETTEEEEEEE-SSEEEEEEEETTTTEEEEEEEE--HHHHHHHHHHT-

Foldseek 3Di:
DDDDQAPPVVVVLLVVLLVVLVVVQFWPDWAADPVRWIWTWGDDPQKIWIWTHHNFKIWIWIQNVVVRDIDIDIDTDDPVVSVVVSVVSD